Protein AF-A0A4Q2J7Y6-F1 (afdb_monomer)

InterPro domains:
  IPR002293 Amino acid/polyamine transporter I [PF13520] (1-111)
  IPR050367 Amino acid-polyamine-organocation superfamily [PTHR42770] (1-127)

Radius of gyration: 18.28 Å; Cα contacts (8 Å, |Δi|>4): 99; chains: 1; bounding box: 54×37×47 Å

Organism: NCBI:txid1817495

pLDDT: mean 82.07, std 10.38, range [43.28, 96.0]

Sequence (143 aa):
LGSLLALVAGVGRTSLAMARDGELPRPLAAVHPRFGVPHVAEAATGAAVIVLLLVADLRGAIGFSSFGVLLYYLVANASAITQPAAERLVPRWLSWFGAIGCVVLVVTLPITSIAAGVAVFAVGAAVRGIRLVLGRRSGAPED

Solvent-accessible surface area (backbone atoms only — not comparable to full-atom values): 7853 Å² total; per-residue (Å²): 109,70,67,59,54,51,50,51,56,48,54,20,52,52,46,28,50,36,12,69,74,62,79,37,64,62,70,33,44,40,55,38,91,91,75,73,40,32,53,50,37,46,53,52,51,52,50,54,52,53,54,47,58,76,78,30,57,72,69,48,48,51,39,29,50,49,44,51,53,35,50,52,48,29,53,53,21,54,51,58,58,72,49,57,80,92,79,53,89,67,63,58,68,58,28,50,51,51,28,51,49,30,54,58,53,55,71,72,48,57,65,69,21,51,51,52,40,51,50,53,50,50,52,52,51,49,54,51,51,51,49,55,55,52,56,57,63,72,65,64,78,86,129

Structure (mmCIF, N/CA/C/O backbone):
data_AF-A0A4Q2J7Y6-F1
#
_entry.id   AF-A0A4Q2J7Y6-F1
#
loop_
_atom_site.group_PDB
_atom_site.id
_atom_site.type_symbol
_atom_site.label_atom_id
_atom_site.label_alt_id
_atom_site.label_comp_id
_atom_site.label_asym_id
_atom_site.label_entity_id
_atom_site.label_seq_id
_atom_site.pdbx_PDB_ins_code
_atom_site.Cartn_x
_atom_site.Cartn_y
_atom_site.Cartn_z
_atom_site.occupancy
_atom_site.B_iso_or_equiv
_atom_site.auth_seq_id
_atom_site.auth_comp_id
_atom_site.auth_asym_id
_atom_site.auth_atom_id
_atom_site.pdbx_PDB_model_num
ATOM 1 N N . LEU A 1 1 ? 3.773 22.424 8.135 1.00 57.34 1 LEU A N 1
ATOM 2 C CA . LEU A 1 1 ? 2.308 22.257 8.309 1.00 57.34 1 LEU A CA 1
ATOM 3 C C . LEU A 1 1 ? 1.564 22.106 6.979 1.00 57.34 1 LEU A C 1
ATOM 5 O O . LEU A 1 1 ? 0.769 21.184 6.876 1.00 57.34 1 LEU A O 1
ATOM 9 N N . GLY A 1 2 ? 1.849 22.917 5.949 1.00 74.12 2 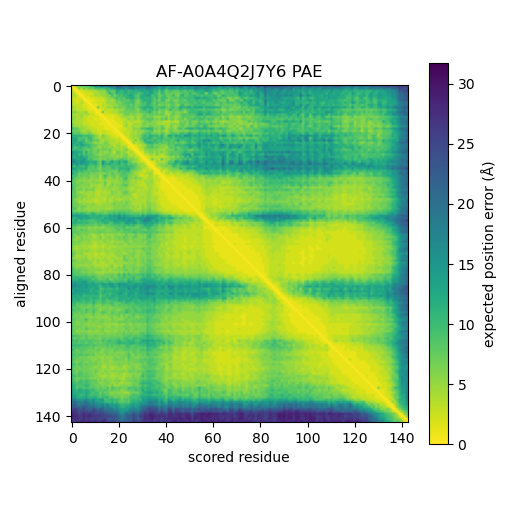GLY A N 1
ATOM 10 C CA . GLY A 1 2 ? 1.171 22.806 4.642 1.00 74.12 2 GLY A CA 1
ATOM 11 C C . GLY A 1 2 ? 1.268 21.432 3.957 1.00 74.12 2 GLY A C 1
ATOM 12 O O . GLY A 1 2 ? 0.280 20.966 3.401 1.00 74.12 2 GLY A O 1
ATOM 13 N N . SER A 1 3 ? 2.408 20.737 4.061 1.00 73.56 3 SER A N 1
ATOM 14 C CA . SER A 1 3 ? 2.591 19.387 3.499 1.00 73.56 3 SER A CA 1
ATOM 15 C C . SER A 1 3 ? 1.692 18.329 4.149 1.00 73.56 3 SER A C 1
ATOM 17 O O . SER A 1 3 ? 1.072 17.539 3.445 1.00 73.56 3 SER A O 1
ATOM 19 N N . LEU A 1 4 ? 1.575 18.336 5.481 1.00 72.06 4 LEU A N 1
ATOM 20 C CA . LEU A 1 4 ? 0.698 17.417 6.215 1.00 72.06 4 LEU A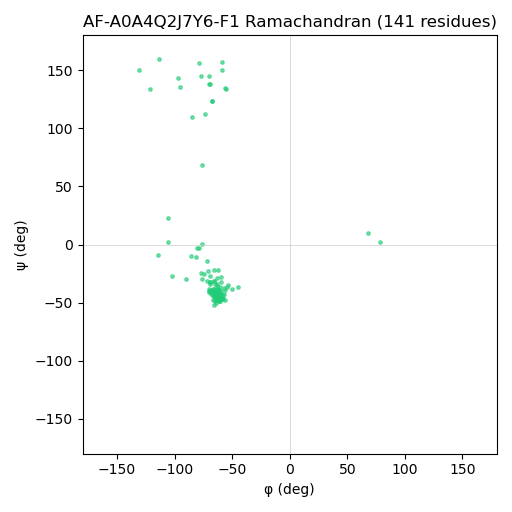 CA 1
ATOM 21 C C . LEU A 1 4 ? -0.774 17.660 5.872 1.00 72.06 4 LEU A C 1
ATOM 23 O O . LEU A 1 4 ? -1.498 16.710 5.602 1.00 72.06 4 LEU A O 1
ATOM 27 N N . LEU A 1 5 ? -1.197 18.926 5.818 1.00 72.81 5 LEU A N 1
ATOM 28 C CA . LEU A 1 5 ? -2.567 19.289 5.443 1.00 72.81 5 LEU A CA 1
ATOM 29 C C . LEU A 1 5 ? -2.892 18.862 4.006 1.00 72.81 5 LEU A C 1
ATOM 31 O O . LEU A 1 5 ? -3.963 18.314 3.760 1.00 72.81 5 LEU A O 1
ATOM 35 N N . ALA A 1 6 ? -1.957 19.047 3.069 1.00 74.62 6 ALA A N 1
ATOM 36 C CA . ALA A 1 6 ? -2.125 18.604 1.688 1.00 74.62 6 ALA A CA 1
ATOM 37 C C . ALA A 1 6 ? -2.232 17.073 1.574 1.00 74.62 6 ALA A C 1
ATOM 39 O O . ALA A 1 6 ? -3.075 16.576 0.826 1.00 74.62 6 ALA A O 1
ATOM 40 N N . LEU A 1 7 ? -1.421 16.327 2.336 1.00 75.00 7 LEU A N 1
ATOM 41 C CA . LEU A 1 7 ? -1.468 14.863 2.368 1.00 75.00 7 LEU A CA 1
ATOM 42 C C . LEU A 1 7 ? -2.777 14.349 2.971 1.00 75.00 7 LEU A C 1
ATOM 44 O O . LEU A 1 7 ? -3.428 13.507 2.361 1.00 75.00 7 LEU A O 1
ATOM 48 N N . VAL A 1 8 ? -3.201 14.887 4.118 1.00 75.12 8 VAL A N 1
ATOM 49 C CA . VAL A 1 8 ? -4.460 14.494 4.773 1.00 75.12 8 VAL A CA 1
ATOM 50 C C . VAL A 1 8 ? -5.658 14.811 3.877 1.00 75.12 8 VAL A C 1
ATOM 52 O O . VAL A 1 8 ? -6.503 13.945 3.659 1.00 75.12 8 VAL A O 1
ATOM 55 N N . ALA A 1 9 ? -5.688 15.992 3.254 1.00 75.81 9 ALA A N 1
ATOM 56 C CA . ALA A 1 9 ? -6.739 16.356 2.305 1.00 75.81 9 ALA A CA 1
ATOM 57 C C . ALA A 1 9 ? -6.731 15.479 1.038 1.00 75.81 9 ALA A C 1
ATOM 59 O O . ALA A 1 9 ? -7.785 15.210 0.456 1.00 75.81 9 ALA A O 1
ATOM 60 N N . GLY A 1 10 ? -5.550 15.045 0.585 1.00 77.56 10 GLY A N 1
ATOM 61 C CA . GLY A 1 10 ? -5.396 14.103 -0.524 1.00 77.56 10 GLY A CA 1
ATOM 62 C C . GLY A 1 10 ? -5.964 12.723 -0.190 1.00 77.56 10 GLY A C 1
ATOM 63 O O . GLY A 1 10 ? -6.820 12.226 -0.920 1.00 77.56 10 GLY A O 1
ATOM 64 N N . VAL A 1 11 ? -5.547 12.150 0.944 1.00 77.69 11 VAL A N 1
ATOM 65 C CA . VAL A 1 11 ? -6.011 10.842 1.445 1.00 77.69 11 VAL A CA 1
ATOM 66 C C . VAL A 1 11 ? -7.511 10.854 1.742 1.00 77.69 11 VAL A C 1
ATOM 68 O O . VAL A 1 11 ? -8.216 9.891 1.442 1.00 77.69 11 VAL A O 1
ATOM 71 N N . GLY A 1 12 ? -8.029 11.959 2.281 1.00 76.94 12 GLY A N 1
ATOM 72 C CA . GLY A 1 12 ? -9.456 12.136 2.522 1.00 76.94 12 GLY A CA 1
ATOM 73 C C . GLY A 1 12 ? -10.275 12.078 1.231 1.00 76.94 12 GLY A C 1
ATOM 74 O O . GLY A 1 12 ? -11.277 11.368 1.171 1.00 76.94 12 GLY A O 1
ATOM 75 N N . ARG A 1 13 ? -9.844 12.776 0.170 1.00 79.56 13 ARG A N 1
ATOM 76 C CA . ARG A 1 13 ? -10.557 12.791 -1.122 1.00 79.56 13 ARG A CA 1
ATOM 77 C C . ARG A 1 13 ? -10.537 11.440 -1.832 1.00 79.56 13 ARG A C 1
ATOM 79 O O . ARG A 1 13 ? -11.565 11.048 -2.380 1.00 79.56 13 ARG A O 1
ATOM 86 N N . THR A 1 14 ? -9.414 10.721 -1.810 1.00 81.06 14 THR A N 1
ATOM 87 C CA . THR A 1 14 ? -9.344 9.370 -2.392 1.00 81.06 14 THR A CA 1
ATOM 88 C C . THR A 1 14 ? -10.205 8.385 -1.607 1.00 81.06 14 THR A C 1
ATOM 90 O O . THR A 1 14 ? -10.988 7.658 -2.210 1.00 81.06 14 THR A O 1
ATOM 93 N N . SER A 1 15 ? -10.151 8.424 -0.272 1.00 74.56 15 SER A N 1
ATOM 94 C CA . SER A 1 15 ? -10.989 7.580 0.593 1.00 74.56 15 SER A CA 1
ATOM 95 C C . SER A 1 15 ? -12.480 7.858 0.394 1.00 74.56 15 SER A C 1
ATOM 97 O O . SER A 1 15 ? -13.282 6.929 0.354 1.00 74.56 15 SER A O 1
ATOM 99 N N . LEU A 1 16 ? -12.853 9.129 0.214 1.00 74.62 16 LEU A N 1
ATOM 100 C CA . LEU A 1 16 ? -14.223 9.536 -0.087 1.00 74.62 16 LEU A CA 1
ATOM 101 C C . LEU A 1 16 ? -14.700 8.971 -1.431 1.00 74.62 16 LEU A C 1
ATOM 103 O O . LEU A 1 16 ? -15.802 8.430 -1.504 1.00 74.62 16 LEU A O 1
ATOM 107 N N . ALA A 1 17 ? -13.882 9.090 -2.482 1.00 78.75 17 ALA A N 1
ATOM 108 C CA . ALA A 1 17 ? -14.196 8.542 -3.800 1.00 78.75 17 ALA A CA 1
ATOM 109 C C . ALA A 1 17 ? -14.351 7.013 -3.739 1.00 78.75 17 ALA A C 1
ATOM 111 O O . ALA A 1 17 ? -15.388 6.486 -4.127 1.00 78.75 17 ALA A O 1
ATOM 112 N N . MET A 1 18 ? -13.400 6.314 -3.112 1.00 79.38 18 MET A N 1
ATOM 113 C CA . MET A 1 18 ? -13.466 4.861 -2.916 1.00 79.38 18 MET A CA 1
ATOM 114 C C . MET A 1 18 ? -14.686 4.425 -2.086 1.00 79.38 18 MET A C 1
ATOM 116 O O . MET A 1 18 ? -15.272 3.378 -2.346 1.00 79.38 18 MET A O 1
ATOM 120 N N . ALA A 1 19 ? -15.097 5.204 -1.082 1.00 74.94 19 ALA A N 1
ATOM 121 C CA . ALA A 1 19 ? -16.292 4.904 -0.292 1.00 74.94 19 ALA A CA 1
ATOM 122 C C . ALA A 1 19 ? -17.594 5.132 -1.079 1.00 74.94 19 ALA A C 1
ATOM 124 O O . ALA A 1 19 ? -18.571 4.417 -0.854 1.00 74.94 19 ALA A O 1
ATOM 125 N N . ARG A 1 20 ? -17.611 6.091 -2.017 1.00 77.00 20 ARG A N 1
ATOM 126 C CA . ARG A 1 20 ? -18.731 6.300 -2.950 1.00 77.00 20 ARG A CA 1
ATOM 127 C C . ARG A 1 20 ? -18.844 5.174 -3.973 1.00 77.00 20 ARG A C 1
ATOM 129 O O . ARG A 1 20 ? -19.955 4.720 -4.223 1.00 77.00 20 ARG A O 1
ATOM 136 N N . ASP A 1 21 ? -17.712 4.673 -4.457 1.00 77.19 21 ASP A N 1
ATOM 137 C CA . ASP A 1 21 ? -17.644 3.544 -5.394 1.00 77.19 21 ASP A CA 1
ATOM 138 C C . ASP A 1 21 ? -17.878 2.178 -4.710 1.00 77.19 21 ASP A C 1
ATOM 140 O O . ASP A 1 21 ? -17.848 1.134 -5.355 1.00 77.19 21 ASP A O 1
ATOM 144 N N . GLY A 1 22 ? -18.120 2.158 -3.391 1.00 72.81 22 GLY A N 1
ATOM 145 C CA . GLY A 1 22 ? -18.392 0.941 -2.616 1.00 72.81 22 GLY A CA 1
ATOM 146 C C . GLY A 1 22 ? -17.154 0.107 -2.255 1.00 72.81 22 GLY A C 1
ATOM 147 O O . GLY A 1 22 ? -17.276 -0.921 -1.587 1.00 72.81 22 GLY A O 1
ATOM 148 N N . GLU A 1 23 ? -15.956 0.559 -2.630 1.00 71.06 23 GLU A N 1
ATOM 149 C CA . GLU A 1 23 ? -14.678 -0.086 -2.303 1.00 71.06 23 GLU A CA 1
ATOM 150 C C . GLU A 1 23 ? -14.356 0.024 -0.796 1.00 71.06 23 GLU A C 1
ATOM 152 O O . GLU A 1 23 ? -13.803 -0.902 -0.197 1.00 71.06 23 GLU A O 1
ATOM 157 N N . LEU A 1 24 ? -14.782 1.110 -0.138 1.00 71.50 24 LEU A N 1
ATOM 158 C CA . LEU A 1 24 ? -14.646 1.334 1.310 1.00 71.50 24 LEU A CA 1
ATOM 159 C C . LEU A 1 24 ? -16.010 1.357 2.033 1.00 71.50 24 LEU A C 1
ATOM 161 O O . LEU A 1 24 ? -17.047 1.527 1.395 1.00 71.50 24 LEU A O 1
ATOM 165 N N . PRO A 1 25 ? -16.063 1.130 3.367 1.00 73.44 25 PRO A N 1
ATOM 166 C CA . PRO A 1 25 ? -17.318 1.201 4.117 1.00 73.44 25 PRO A CA 1
ATOM 167 C C . PRO A 1 25 ? -18.011 2.561 3.931 1.00 73.44 25 PRO A C 1
ATOM 169 O O . PRO A 1 25 ? -17.380 3.601 4.105 1.00 73.44 25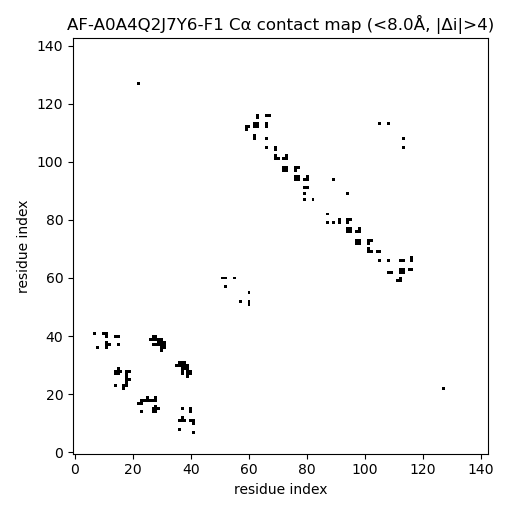 PRO A O 1
ATOM 172 N N . ARG A 1 26 ? -19.328 2.551 3.678 1.00 72.50 26 ARG A N 1
ATOM 173 C CA . ARG A 1 26 ? -20.169 3.754 3.513 1.00 72.50 26 ARG A CA 1
ATOM 174 C C . ARG A 1 26 ? -19.963 4.876 4.548 1.00 72.50 26 ARG A C 1
ATOM 176 O O . ARG A 1 26 ? -20.007 6.028 4.127 1.00 72.50 26 ARG A O 1
ATOM 183 N N . PRO A 1 27 ? -19.700 4.634 5.851 1.00 72.38 27 PRO A N 1
ATOM 184 C CA . PRO A 1 27 ? -19.430 5.732 6.786 1.00 72.38 27 PRO A CA 1
ATOM 185 C C . PRO A 1 27 ? -18.182 6.568 6.446 1.00 72.38 27 PRO A C 1
ATOM 187 O O . PRO A 1 27 ? -18.129 7.732 6.827 1.00 72.38 27 PRO A O 1
ATOM 190 N N . LEU A 1 28 ? -17.214 6.046 5.679 1.00 68.25 28 LEU A N 1
ATOM 191 C CA . LEU A 1 28 ? -16.073 6.840 5.194 1.00 68.25 28 LEU A CA 1
ATOM 192 C C . LEU A 1 28 ? -16.476 7.841 4.096 1.00 68.25 28 LEU A C 1
ATOM 194 O O . LEU A 1 28 ? -15.723 8.771 3.816 1.00 68.25 28 LEU A O 1
ATOM 198 N N . ALA A 1 29 ? -17.670 7.695 3.508 1.00 74.00 29 ALA A N 1
ATOM 199 C CA . ALA A 1 29 ? -18.229 8.657 2.562 1.00 74.00 29 ALA A CA 1
ATOM 200 C C . ALA A 1 29 ? -18.832 9.903 3.253 1.00 74.00 29 ALA A C 1
ATOM 202 O O . ALA A 1 29 ? -19.325 10.805 2.571 1.00 74.00 29 ALA A O 1
ATOM 203 N N . ALA A 1 30 ? -18.837 9.958 4.593 1.00 74.19 30 ALA A N 1
ATOM 204 C CA . ALA A 1 30 ? -19.457 11.038 5.350 1.00 74.19 30 ALA A CA 1
ATOM 205 C C . ALA A 1 30 ? -18.634 12.335 5.270 1.00 74.19 30 ALA A C 1
ATOM 207 O O . ALA A 1 30 ? -17.540 12.455 5.829 1.00 74.19 30 ALA A O 1
ATOM 208 N N . VAL A 1 31 ? -19.197 13.338 4.600 1.00 76.38 31 VAL A N 1
ATOM 209 C CA . VAL A 1 31 ? -18.623 14.684 4.490 1.00 76.38 31 VAL A CA 1
ATOM 210 C C . VAL A 1 31 ? -19.237 15.587 5.554 1.00 76.38 31 VAL A C 1
ATOM 212 O O . VAL A 1 31 ? -20.448 15.572 5.763 1.00 76.38 31 VAL A O 1
ATOM 215 N N . HIS A 1 32 ? -18.412 16.387 6.229 1.00 73.25 32 HIS A N 1
ATOM 216 C CA . HIS A 1 32 ? -18.893 17.337 7.222 1.00 73.25 32 HIS A CA 1
ATOM 217 C C . HIS A 1 32 ? -19.704 18.456 6.536 1.00 73.25 32 HIS A C 1
ATOM 219 O O . HIS A 1 32 ? -19.143 19.168 5.698 1.00 73.25 32 HIS A O 1
ATOM 225 N N . PRO A 1 33 ? -20.974 18.695 6.915 1.00 68.00 33 PRO A N 1
ATOM 226 C CA . PRO A 1 33 ? -21.881 19.589 6.183 1.00 68.00 33 PRO A CA 1
ATOM 227 C C . PRO A 1 33 ? -21.416 21.052 6.145 1.00 68.00 33 PRO A C 1
ATOM 229 O O . PRO A 1 33 ? -21.691 21.762 5.187 1.00 68.00 33 PRO A O 1
ATOM 232 N N . ARG A 1 34 ? -20.676 21.503 7.167 1.00 70.69 34 ARG A N 1
ATOM 233 C CA . ARG A 1 34 ? -20.175 22.888 7.271 1.00 70.69 34 ARG A CA 1
ATOM 234 C C . ARG A 1 34 ? -18.796 23.130 6.645 1.00 70.69 34 ARG A C 1
ATOM 236 O O . ARG A 1 34 ? -18.515 24.246 6.232 1.00 70.69 34 ARG A O 1
ATOM 243 N N . PHE A 1 35 ? -17.929 22.117 6.629 1.00 70.44 35 PHE A N 1
ATOM 244 C CA . PHE A 1 35 ? -16.508 22.277 6.279 1.00 70.44 35 PHE A CA 1
ATOM 245 C C . PHE A 1 35 ? -16.128 21.541 4.991 1.00 70.44 35 PHE A C 1
ATOM 247 O O . PHE A 1 35 ? -15.021 21.720 4.498 1.00 70.44 35 PHE A O 1
ATOM 254 N N . GLY A 1 36 ? -17.018 20.706 4.442 1.00 70.19 36 GLY A N 1
ATOM 255 C CA . GLY A 1 36 ? -16.773 19.986 3.191 1.00 70.19 36 GLY A CA 1
ATOM 256 C C . GLY A 1 36 ? -15.683 18.911 3.276 1.00 70.19 36 GLY A C 1
ATOM 257 O O . GLY A 1 36 ? -15.289 18.370 2.247 1.00 70.19 36 GLY A O 1
ATOM 258 N N . VAL A 1 37 ? -15.200 18.585 4.480 1.00 70.75 37 VAL A N 1
ATOM 259 C CA . VAL A 1 37 ? -14.114 17.618 4.696 1.00 70.75 37 VAL A CA 1
ATOM 260 C C . VAL A 1 37 ? -14.643 16.224 5.050 1.00 70.75 37 VAL A C 1
ATOM 262 O O . VAL A 1 37 ? -15.643 16.107 5.771 1.00 70.75 37 VAL A O 1
ATOM 265 N N . PRO A 1 38 ? -13.991 15.145 4.584 1.00 77.50 38 PRO A N 1
ATOM 266 C CA . PRO A 1 38 ? -14.330 13.771 4.940 1.00 77.50 38 PRO A CA 1
ATOM 267 C C . PRO A 1 38 ? -13.820 13.438 6.354 1.00 77.50 38 PRO A C 1
ATOM 269 O O . PRO A 1 38 ? -12.902 12.643 6.540 1.00 77.50 38 PRO A O 1
ATOM 2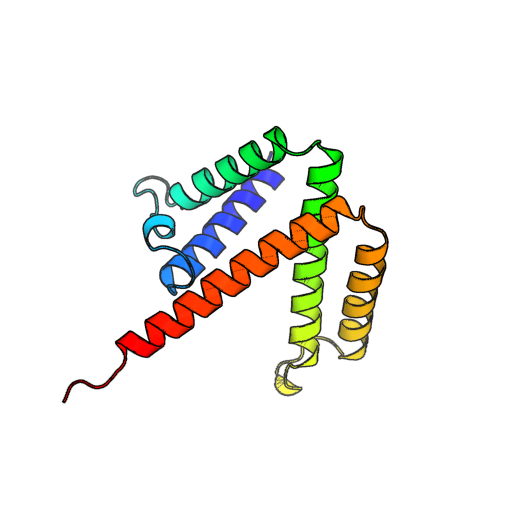72 N N . HIS A 1 39 ? -14.427 14.064 7.364 1.00 77.31 39 HIS A N 1
ATOM 273 C CA . HIS A 1 39 ? -14.001 14.012 8.767 1.00 77.31 39 HIS A CA 1
ATOM 274 C C . HIS A 1 39 ? -13.831 12.589 9.328 1.00 77.31 39 HIS A C 1
ATOM 276 O O . HIS A 1 39 ? -12.910 12.347 10.102 1.00 77.31 39 HIS A O 1
ATOM 282 N N . VAL A 1 40 ? -14.665 11.625 8.913 1.00 79.19 40 VAL A N 1
ATOM 283 C CA . VAL A 1 40 ? -14.529 10.217 9.332 1.00 79.19 40 VAL A CA 1
ATOM 284 C C . VAL A 1 40 ? -13.266 9.580 8.747 1.00 79.19 40 VAL A C 1
ATOM 286 O O . VAL A 1 40 ? -12.561 8.864 9.455 1.00 79.19 40 VAL A O 1
ATOM 289 N N . ALA A 1 41 ? -12.947 9.854 7.479 1.00 76.62 41 ALA A N 1
ATOM 290 C CA . ALA A 1 41 ? -11.740 9.333 6.838 1.00 76.62 41 ALA A CA 1
ATOM 291 C C . ALA A 1 41 ? -10.472 9.954 7.444 1.00 76.62 41 ALA A C 1
ATOM 293 O O . ALA A 1 41 ? -9.485 9.254 7.675 1.00 76.62 41 ALA A O 1
ATOM 294 N N . GLU A 1 42 ? -10.510 11.250 7.758 1.00 80.75 42 GLU A N 1
ATOM 295 C CA . GLU A 1 42 ? -9.411 11.942 8.436 1.00 80.75 42 GLU A CA 1
ATOM 296 C C . GLU A 1 42 ? -9.191 11.395 9.852 1.00 80.75 42 GLU A C 1
ATOM 298 O O . GLU A 1 42 ? -8.065 11.033 10.198 1.00 80.75 42 GLU A O 1
ATOM 303 N N . ALA A 1 43 ? -10.260 11.253 10.643 1.00 83.38 43 ALA A N 1
ATOM 304 C CA . ALA A 1 43 ? -10.189 10.698 11.993 1.00 83.38 43 ALA A CA 1
ATOM 305 C C . ALA A 1 43 ? -9.685 9.248 11.993 1.00 83.38 43 ALA A C 1
ATOM 307 O O . ALA A 1 43 ? -8.819 8.900 12.793 1.00 83.38 43 ALA A O 1
ATOM 308 N N . ALA A 1 44 ? -10.168 8.416 11.066 1.00 82.75 44 ALA A N 1
ATOM 309 C CA . ALA A 1 44 ? -9.710 7.037 10.919 1.00 82.75 44 ALA A CA 1
ATOM 310 C C . ALA A 1 44 ? -8.222 6.962 10.544 1.00 82.75 44 ALA A C 1
ATOM 312 O O . ALA A 1 44 ? -7.478 6.172 11.124 1.00 82.75 44 ALA A O 1
ATOM 313 N N . THR A 1 45 ? -7.770 7.815 9.620 1.00 83.25 45 THR A N 1
ATOM 314 C CA . THR A 1 45 ? -6.355 7.889 9.222 1.00 83.25 45 THR A CA 1
ATOM 315 C C . THR A 1 45 ? -5.484 8.334 10.396 1.00 83.25 45 THR A C 1
ATOM 317 O O . THR A 1 45 ? -4.465 7.707 10.678 1.00 83.25 45 THR A O 1
ATOM 320 N N . GLY A 1 46 ? -5.900 9.374 11.125 1.00 85.25 46 GLY A N 1
ATOM 321 C CA . GLY A 1 46 ? -5.197 9.848 12.318 1.00 85.25 46 GLY A CA 1
ATOM 322 C C . GLY A 1 46 ? -5.107 8.777 13.404 1.00 85.25 46 GLY A C 1
ATOM 323 O O . GLY A 1 46 ? -4.026 8.529 13.932 1.00 85.25 46 GLY A O 1
ATOM 324 N N . ALA A 1 47 ? -6.212 8.083 13.682 1.00 88.25 47 ALA A N 1
ATOM 325 C CA . ALA A 1 47 ? -6.242 6.978 14.635 1.00 88.25 47 ALA A CA 1
ATOM 326 C C . ALA A 1 47 ? -5.298 5.837 14.223 1.00 88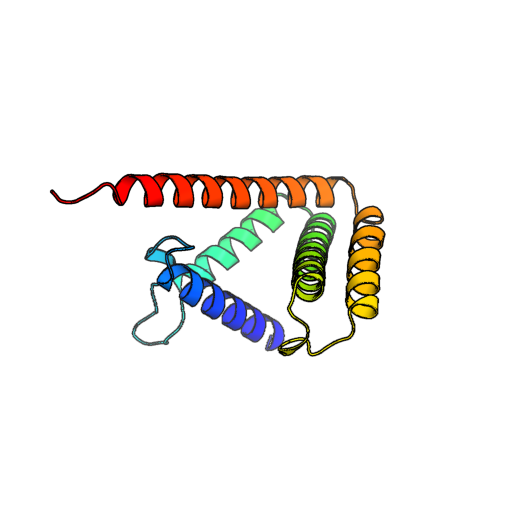.25 47 ALA A C 1
ATOM 328 O O . ALA A 1 47 ? -4.541 5.345 15.056 1.00 88.25 47 ALA A O 1
ATOM 329 N N . ALA A 1 48 ? -5.279 5.457 12.941 1.00 85.75 48 ALA A N 1
ATOM 330 C CA . ALA A 1 48 ? -4.369 4.434 12.431 1.00 85.75 48 ALA A CA 1
ATOM 331 C C . ALA A 1 48 ? -2.893 4.830 12.605 1.00 85.75 48 ALA A C 1
ATOM 333 O O . ALA A 1 48 ? -2.084 4.008 13.031 1.00 85.75 48 ALA A O 1
ATOM 334 N N . VAL A 1 49 ? -2.547 6.095 12.336 1.00 86.56 49 VAL A N 1
ATOM 335 C CA . VAL A 1 49 ? -1.189 6.621 12.557 1.00 86.56 49 VAL A CA 1
ATOM 336 C C . VAL A 1 49 ? -0.822 6.600 14.043 1.00 86.56 49 VAL A C 1
ATOM 338 O O . VAL A 1 49 ? 0.282 6.184 14.383 1.00 86.56 49 VAL A O 1
ATOM 341 N N . ILE A 1 50 ? -1.736 6.996 14.935 1.00 89.06 50 ILE A N 1
ATOM 342 C CA . ILE A 1 50 ? -1.507 6.962 16.389 1.00 89.06 50 ILE A CA 1
ATOM 343 C C . ILE A 1 50 ? -1.257 5.528 16.863 1.00 89.06 50 ILE A C 1
ATOM 345 O O . ILE A 1 50 ? -0.275 5.280 17.556 1.00 89.06 50 ILE A O 1
ATOM 349 N N . VAL A 1 51 ? -2.103 4.575 16.460 1.00 88.00 51 VAL A N 1
ATOM 350 C CA . VAL A 1 51 ? -1.935 3.154 16.807 1.00 88.00 51 VAL A CA 1
ATOM 351 C C . VAL A 1 51 ? -0.601 2.621 16.287 1.00 88.00 51 VAL A C 1
ATOM 353 O O . VAL A 1 51 ? 0.107 1.938 17.022 1.00 88.00 51 VAL A O 1
ATOM 356 N N . LEU A 1 52 ? -0.219 2.970 15.055 1.00 84.31 52 LEU A N 1
ATOM 357 C CA . LEU A 1 52 ? 1.067 2.570 14.492 1.00 84.31 52 LEU A CA 1
ATOM 358 C C . LEU A 1 52 ? 2.238 3.085 15.340 1.00 84.31 52 LEU A C 1
ATOM 360 O O . LEU A 1 52 ? 3.141 2.313 15.633 1.00 84.31 52 LEU A O 1
ATOM 364 N N . LEU A 1 53 ? 2.211 4.350 15.765 1.00 86.88 53 LEU A N 1
ATOM 365 C CA . LEU A 1 53 ? 3.269 4.944 16.592 1.00 86.88 53 LEU A CA 1
ATOM 366 C C . LEU A 1 53 ? 3.295 4.417 18.035 1.00 86.88 53 LEU A C 1
ATOM 368 O O . LEU A 1 53 ? 4.332 4.490 18.684 1.00 86.88 53 LEU A O 1
ATOM 372 N N . LEU A 1 54 ? 2.175 3.895 18.545 1.00 86.56 54 LEU A N 1
ATOM 373 C CA . LEU A 1 54 ? 2.116 3.257 19.865 1.00 86.56 54 LEU A CA 1
ATOM 374 C C . LEU A 1 54 ? 2.725 1.849 19.868 1.00 86.56 54 LEU A C 1
ATOM 376 O O . LEU A 1 54 ? 3.218 1.404 20.899 1.00 86.56 54 LEU A O 1
ATOM 380 N N . VAL A 1 55 ? 2.661 1.142 18.736 1.00 82.38 55 VAL A N 1
ATOM 381 C CA . VAL A 1 55 ? 3.117 -0.255 18.619 1.00 82.38 55 VAL A CA 1
ATOM 382 C C . VAL A 1 55 ? 4.487 -0.360 17.940 1.00 82.38 55 VAL A C 1
ATOM 384 O O . VAL A 1 55 ? 5.225 -1.309 18.197 1.00 82.38 55 VAL A O 1
ATOM 387 N N . ALA A 1 56 ? 4.848 0.598 17.083 1.00 78.44 56 ALA A N 1
ATOM 388 C CA . AL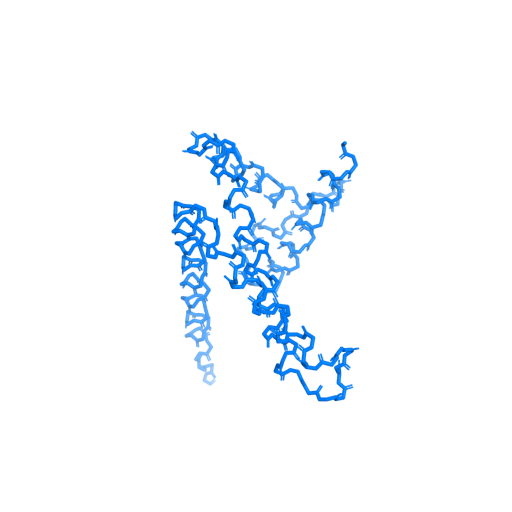A A 1 56 ? 6.103 0.614 16.342 1.00 78.44 56 ALA A CA 1
ATOM 389 C C . ALA A 1 56 ? 6.924 1.876 16.637 1.00 78.44 56 ALA A C 1
ATOM 391 O O . ALA A 1 56 ? 6.425 2.997 16.550 1.00 78.44 56 ALA A O 1
ATOM 392 N N . ASP A 1 57 ? 8.224 1.691 16.879 1.00 82.56 57 ASP A N 1
ATOM 393 C CA . ASP A 1 57 ? 9.181 2.797 16.941 1.00 82.56 57 ASP A CA 1
ATOM 394 C C . ASP A 1 57 ? 9.208 3.595 15.630 1.00 82.56 57 ASP A C 1
ATOM 396 O O . ASP A 1 57 ? 8.949 3.068 14.543 1.00 82.56 57 ASP A O 1
ATOM 400 N N . LEU A 1 58 ? 9.648 4.856 15.708 1.00 81.56 58 LEU A N 1
ATOM 401 C CA . LEU A 1 58 ? 9.736 5.768 14.561 1.00 81.56 58 LEU A CA 1
ATOM 402 C C . LEU A 1 58 ? 10.472 5.149 13.358 1.00 81.56 58 LEU A C 1
ATOM 404 O O . LEU A 1 58 ? 10.063 5.324 12.213 1.00 81.56 58 LEU A O 1
ATOM 408 N N . ARG A 1 59 ? 11.537 4.375 13.610 1.00 83.69 59 ARG A N 1
ATOM 409 C CA . ARG A 1 59 ? 12.294 3.668 12.562 1.00 83.69 59 ARG A CA 1
ATOM 410 C C . ARG A 1 59 ? 11.454 2.595 11.865 1.00 83.69 59 ARG A C 1
ATOM 412 O O . ARG A 1 59 ? 11.501 2.493 10.641 1.00 83.69 59 ARG A O 1
ATOM 419 N N . GLY A 1 60 ? 10.677 1.826 12.627 1.00 83.38 60 GLY A N 1
ATOM 420 C CA . GLY A 1 60 ? 9.763 0.818 12.091 1.00 83.38 60 GLY A CA 1
ATOM 421 C C . GLY A 1 60 ? 8.620 1.451 11.299 1.00 83.38 60 GLY A C 1
ATOM 422 O O . GLY A 1 60 ? 8.304 0.987 10.208 1.00 83.38 60 GLY A O 1
ATOM 423 N N . ALA A 1 61 ? 8.072 2.567 11.787 1.00 85.50 61 ALA A N 1
ATOM 424 C CA . ALA A 1 61 ? 7.044 3.329 11.081 1.00 85.50 61 ALA A CA 1
ATOM 425 C C . ALA A 1 61 ? 7.554 3.901 9.743 1.00 85.50 61 ALA A C 1
ATOM 427 O O . ALA A 1 61 ? 6.855 3.820 8.730 1.00 85.50 61 ALA A O 1
ATOM 428 N N . ILE A 1 62 ? 8.788 4.421 9.703 1.00 89.44 62 ILE A N 1
ATOM 429 C CA . ILE A 1 62 ? 9.426 4.896 8.462 1.00 89.44 62 ILE A CA 1
ATOM 430 C C . ILE A 1 62 ? 9.629 3.739 7.480 1.00 89.44 62 ILE A C 1
ATOM 432 O O . ILE A 1 62 ? 9.320 3.885 6.296 1.00 89.44 62 ILE A O 1
ATOM 436 N N . GLY A 1 63 ? 10.118 2.588 7.951 1.00 88.38 63 GLY A N 1
ATOM 437 C CA . GLY A 1 63 ? 10.302 1.403 7.112 1.00 88.38 63 GLY A CA 1
ATOM 438 C C . GLY A 1 63 ? 8.980 0.881 6.543 1.00 88.38 63 GLY A C 1
ATOM 439 O O . GLY A 1 63 ? 8.878 0.643 5.341 1.00 88.38 63 GLY A O 1
ATOM 440 N N . PHE A 1 64 ? 7.941 0.784 7.375 1.00 87.75 64 PHE A N 1
ATOM 441 C CA . PHE A 1 64 ? 6.589 0.397 6.961 1.00 87.75 64 PHE A CA 1
ATOM 442 C C . PHE A 1 64 ? 6.007 1.358 5.914 1.00 87.75 64 PHE A C 1
ATOM 444 O O . PHE A 1 64 ? 5.503 0.924 4.878 1.00 87.75 64 PHE A O 1
ATOM 451 N N . SER A 1 65 ? 6.132 2.668 6.142 1.00 89.81 65 SER A N 1
ATOM 452 C CA . SER A 1 65 ? 5.687 3.688 5.187 1.00 89.81 65 SER A CA 1
ATOM 453 C C . SER A 1 65 ? 6.443 3.582 3.858 1.00 89.81 65 SER A C 1
ATOM 455 O O . SER A 1 65 ? 5.834 3.579 2.787 1.00 89.81 65 SER A O 1
ATOM 457 N N . SER A 1 66 ? 7.765 3.397 3.920 1.00 93.31 66 SER A N 1
ATOM 458 C CA . SER A 1 66 ? 8.620 3.232 2.739 1.00 93.31 66 SER A CA 1
ATOM 459 C C . SER A 1 66 ? 8.225 1.999 1.927 1.00 93.31 66 SER A C 1
ATOM 461 O O . SER A 1 66 ? 8.105 2.088 0.707 1.00 93.31 66 SER A O 1
ATOM 463 N N . PHE A 1 67 ? 7.944 0.873 2.590 1.00 93.94 67 PHE A N 1
ATOM 464 C CA . PHE A 1 67 ? 7.411 -0.319 1.933 1.00 93.94 67 PHE A CA 1
ATOM 465 C C . PHE A 1 67 ? 6.091 -0.017 1.213 1.00 93.94 67 PHE A C 1
ATOM 467 O O . PHE A 1 67 ? 5.939 -0.376 0.048 1.00 93.94 67 PHE A O 1
ATOM 474 N N . GLY A 1 68 ? 5.156 0.680 1.868 1.00 91.88 68 GLY A N 1
ATOM 475 C CA . GLY A 1 68 ? 3.874 1.054 1.266 1.00 91.88 68 GLY A CA 1
ATOM 476 C C . GLY A 1 68 ? 4.035 1.908 0.005 1.00 91.88 68 GLY A C 1
ATOM 477 O O . GLY A 1 68 ? 3.387 1.643 -1.007 1.00 91.88 68 GLY A O 1
ATOM 478 N N . VAL A 1 69 ? 4.942 2.887 0.032 1.00 93.88 69 VAL A N 1
ATOM 479 C CA . VAL A 1 69 ? 5.251 3.735 -1.132 1.00 93.88 69 VAL A CA 1
ATOM 480 C C . VAL A 1 69 ? 5.895 2.927 -2.262 1.00 93.88 69 VAL A C 1
ATOM 482 O O . VAL A 1 69 ? 5.498 3.071 -3.418 1.00 93.88 69 VAL A O 1
ATOM 485 N N . LEU A 1 70 ? 6.854 2.051 -1.949 1.00 94.12 70 LEU A N 1
ATOM 486 C CA . LEU A 1 70 ? 7.493 1.183 -2.942 1.00 94.12 70 LEU A CA 1
ATOM 487 C C . LEU A 1 70 ? 6.492 0.209 -3.565 1.00 94.12 70 LEU A C 1
ATOM 489 O O . LEU A 1 70 ? 6.511 0.005 -4.775 1.00 94.12 70 LEU A O 1
ATOM 493 N N . LEU A 1 71 ? 5.583 -0.348 -2.766 1.00 94.12 71 LEU A N 1
ATOM 494 C CA . LEU A 1 71 ? 4.518 -1.216 -3.252 1.00 94.12 71 LEU A CA 1
ATOM 495 C C . LEU A 1 71 ? 3.544 -0.456 -4.158 1.00 94.12 71 LEU A C 1
ATOM 497 O O . LEU A 1 71 ? 3.204 -0.946 -5.233 1.00 94.12 71 LEU A O 1
ATOM 501 N N . TYR A 1 72 ? 3.135 0.753 -3.766 1.00 92.88 72 TYR A N 1
ATOM 502 C CA . TYR A 1 72 ? 2.300 1.622 -4.595 1.00 92.88 72 TYR A CA 1
ATOM 503 C C . TYR A 1 72 ? 2.951 1.889 -5.958 1.00 92.88 72 TYR A C 1
ATOM 505 O O . TYR A 1 72 ? 2.315 1.701 -6.998 1.00 92.88 72 TYR A O 1
ATOM 513 N N . TYR A 1 73 ? 4.237 2.248 -5.974 1.00 94.44 73 TYR A N 1
ATOM 514 C CA . TYR A 1 73 ? 4.955 2.465 -7.225 1.00 94.44 73 TYR A CA 1
ATOM 515 C C . TYR A 1 73 ? 5.188 1.182 -8.017 1.00 94.44 73 TYR A C 1
ATOM 517 O O . TYR A 1 73 ? 5.125 1.221 -9.244 1.00 94.44 73 TYR A O 1
ATOM 525 N N . LEU A 1 74 ? 5.402 0.041 -7.366 1.00 94.25 74 LEU A N 1
ATOM 526 C CA . LEU A 1 74 ? 5.502 -1.244 -8.049 1.00 94.25 74 LEU A CA 1
ATOM 527 C C . LEU A 1 74 ? 4.199 -1.572 -8.787 1.00 94.25 74 LEU A C 1
ATOM 529 O O . LEU A 1 74 ? 4.240 -1.926 -9.963 1.00 94.25 74 LEU A O 1
ATOM 533 N N . VAL A 1 75 ? 3.048 -1.389 -8.134 1.00 93.00 75 VAL A N 1
ATOM 534 C CA . VAL A 1 75 ? 1.727 -1.591 -8.748 1.00 93.00 75 VAL A CA 1
ATOM 535 C C . VAL A 1 75 ? 1.497 -0.604 -9.894 1.00 93.00 75 VAL A C 1
ATOM 537 O O . VAL A 1 75 ? 1.030 -1.008 -10.960 1.00 93.00 75 VAL A O 1
ATOM 540 N N . ALA A 1 76 ? 1.866 0.668 -9.724 1.00 91.94 76 ALA A N 1
ATOM 541 C CA . ALA A 1 76 ? 1.758 1.671 -10.783 1.00 91.94 76 ALA A CA 1
ATOM 542 C C . ALA A 1 76 ? 2.607 1.307 -12.015 1.00 91.94 76 ALA A C 1
ATOM 544 O O . ALA A 1 76 ? 2.113 1.335 -13.141 1.00 91.94 76 ALA A O 1
ATOM 545 N N . ASN A 1 77 ? 3.860 0.892 -11.809 1.00 92.69 77 ASN A N 1
ATOM 546 C CA . ASN A 1 77 ? 4.739 0.446 -12.890 1.00 92.69 77 ASN A CA 1
ATOM 547 C C . ASN A 1 77 ? 4.215 -0.831 -13.562 1.00 92.69 77 ASN A C 1
ATOM 549 O O . ASN A 1 77 ? 4.209 -0.912 -14.789 1.00 92.69 77 ASN A O 1
ATOM 553 N N . ALA A 1 78 ? 3.725 -1.802 -12.786 1.00 91.75 78 ALA A N 1
ATOM 554 C CA . ALA A 1 78 ? 3.115 -3.019 -13.320 1.00 91.75 78 ALA A CA 1
ATOM 555 C C . ALA A 1 78 ? 1.888 -2.704 -14.190 1.00 91.75 78 ALA A C 1
ATOM 557 O O . ALA A 1 78 ? 1.748 -3.252 -15.282 1.00 91.75 78 ALA A O 1
ATOM 558 N N . SER A 1 79 ? 1.050 -1.764 -13.748 1.00 89.44 79 SER A N 1
ATOM 559 C CA . SER A 1 79 ? -0.139 -1.316 -14.483 1.00 89.44 79 SER A CA 1
ATOM 560 C C . SER A 1 79 ? 0.232 -0.582 -15.777 1.00 89.44 79 SER A C 1
ATOM 562 O O . SER A 1 79 ? -0.385 -0.790 -16.816 1.00 89.44 79 SER A O 1
ATOM 564 N N . ALA A 1 80 ? 1.296 0.224 -15.759 1.00 89.38 80 ALA A N 1
ATOM 565 C CA . ALA A 1 80 ? 1.814 0.876 -16.963 1.00 89.38 80 ALA A CA 1
ATOM 566 C C . ALA A 1 80 ? 2.388 -0.132 -17.981 1.00 89.38 80 ALA A C 1
ATOM 568 O O . ALA A 1 80 ? 2.303 0.081 -19.191 1.00 89.38 80 ALA A O 1
ATOM 569 N N . ILE A 1 81 ? 2.952 -1.257 -17.518 1.00 87.75 81 ILE A N 1
ATOM 570 C CA . ILE A 1 81 ? 3.460 -2.326 -18.394 1.00 87.75 81 ILE A CA 1
ATOM 571 C C . ILE A 1 81 ? 2.318 -3.056 -19.110 1.00 87.75 81 ILE A C 1
ATOM 573 O O . ILE A 1 81 ? 2.529 -3.513 -20.239 1.00 87.75 81 ILE A O 1
ATOM 577 N N . THR A 1 82 ? 1.145 -3.186 -18.486 1.00 87.38 82 THR A N 1
ATOM 578 C CA . THR A 1 82 ? -0.032 -3.851 -19.071 1.00 87.38 82 THR A CA 1
ATOM 579 C C . THR A 1 82 ? -0.885 -2.925 -19.941 1.00 87.38 82 THR A C 1
ATOM 581 O O . THR A 1 82 ? -1.753 -3.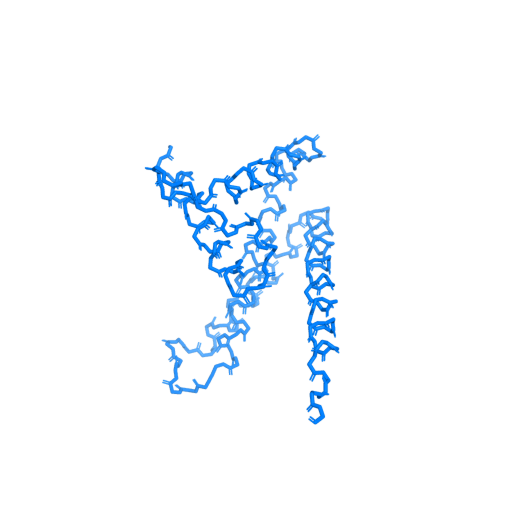410 -20.664 1.00 87.38 82 THR A O 1
ATOM 584 N N . GLN A 1 83 ? -0.622 -1.615 -19.923 1.00 88.12 83 GLN A N 1
ATOM 585 C CA . GLN A 1 83 ? -1.423 -0.627 -20.640 1.00 88.12 83 GLN A CA 1
ATOM 586 C C . GLN A 1 83 ? -1.277 -0.732 -22.179 1.00 88.12 83 GLN A C 1
ATOM 588 O O . GLN A 1 83 ? -0.155 -0.887 -22.688 1.00 88.12 83 GLN A O 1
ATOM 593 N N . PRO A 1 84 ? -2.382 -0.613 -22.948 1.00 84.62 84 PRO A N 1
ATOM 594 C CA . PRO A 1 84 ? -2.349 -0.580 -24.409 1.00 84.62 84 PRO A CA 1
ATOM 595 C C . PRO A 1 84 ? -1.493 0.569 -24.948 1.00 84.62 84 PRO A C 1
ATOM 597 O O . PRO A 1 84 ? -1.408 1.641 -24.354 1.00 84.62 84 PRO A O 1
ATOM 600 N N . ALA A 1 85 ? -0.885 0.376 -26.122 1.00 78.75 85 ALA A N 1
ATOM 601 C CA . ALA A 1 85 ? 0.026 1.366 -26.704 1.00 78.75 85 ALA A CA 1
ATOM 602 C C . ALA A 1 85 ? -0.624 2.737 -26.970 1.00 78.75 85 ALA A C 1
ATOM 604 O O . ALA A 1 85 ? 0.083 3.738 -26.929 1.00 78.75 85 ALA A O 1
ATOM 605 N N . ALA A 1 86 ? -1.939 2.776 -27.207 1.00 81.00 86 ALA A N 1
ATOM 606 C CA . ALA A 1 86 ? -2.687 3.996 -27.506 1.00 81.00 86 ALA A CA 1
ATOM 607 C C . ALA A 1 86 ? -2.820 4.956 -26.309 1.00 81.00 86 ALA A C 1
ATOM 609 O O . ALA A 1 86 ? -2.928 6.160 -26.504 1.00 81.00 86 ALA A O 1
ATOM 610 N N . GLU A 1 87 ? -2.782 4.444 -25.079 1.00 83.00 87 GLU A N 1
ATOM 611 C CA . GLU A 1 87 ? -2.966 5.242 -23.855 1.00 83.00 87 GLU A CA 1
ATOM 612 C C . GLU A 1 87 ? -1.646 5.469 -23.101 1.00 83.00 87 GLU A C 1
ATOM 614 O O . GLU A 1 87 ? -1.603 6.054 -22.017 1.00 83.00 87 GLU A O 1
ATOM 619 N N . ARG A 1 88 ? -0.543 4.964 -23.657 1.00 79.06 88 ARG A N 1
ATOM 620 C CA . ARG A 1 88 ? 0.727 4.860 -22.956 1.00 79.06 88 ARG A CA 1
ATOM 621 C C . ARG A 1 88 ? 1.516 6.169 -23.044 1.00 79.06 88 ARG A C 1
ATOM 623 O O . ARG A 1 88 ? 2.082 6.488 -24.085 1.00 79.06 88 ARG A O 1
ATOM 630 N N . LEU A 1 89 ? 1.631 6.874 -21.919 1.00 80.94 89 LEU A N 1
ATOM 631 C CA . LEU A 1 89 ? 2.385 8.134 -21.809 1.00 80.94 89 LEU A CA 1
ATOM 632 C C . LEU A 1 89 ? 3.912 7.944 -21.734 1.00 80.94 89 LEU A C 1
ATOM 634 O O . LEU A 1 89 ? 4.664 8.853 -22.073 1.00 80.94 89 LEU A O 1
ATOM 638 N N . VAL A 1 90 ? 4.381 6.775 -21.282 1.00 81.19 90 VAL A N 1
ATOM 639 C CA . VAL A 1 90 ? 5.807 6.482 -21.038 1.00 81.19 90 VAL A CA 1
ATOM 640 C C . VAL A 1 90 ? 6.242 5.159 -21.683 1.00 81.19 90 VAL A C 1
ATOM 642 O O . VAL A 1 90 ? 5.437 4.241 -21.835 1.00 81.19 90 VAL A O 1
ATOM 645 N N . PRO A 1 91 ? 7.508 4.997 -22.098 1.00 84.19 91 PRO A N 1
ATOM 646 C CA . PRO A 1 91 ? 7.960 3.754 -22.717 1.00 84.19 91 PRO A CA 1
ATOM 647 C C . PRO A 1 91 ? 8.040 2.593 -21.704 1.00 84.19 91 PRO A C 1
ATOM 649 O O . PRO A 1 91 ? 8.434 2.779 -20.555 1.00 84.19 91 PRO A O 1
ATOM 652 N N . ARG A 1 92 ? 7.731 1.361 -22.145 1.00 85.69 92 ARG A N 1
ATOM 653 C CA . ARG A 1 92 ? 7.646 0.165 -21.270 1.00 85.69 92 ARG A CA 1
ATOM 654 C C . ARG A 1 92 ? 8.948 -0.163 -20.537 1.00 85.69 92 ARG A C 1
ATOM 656 O O . ARG A 1 92 ? 8.899 -0.683 -19.427 1.00 85.69 92 ARG A O 1
ATOM 663 N N . TRP A 1 93 ? 10.099 0.117 -21.149 1.00 88.00 93 TRP A N 1
ATOM 664 C CA . TRP A 1 93 ? 11.403 -0.145 -20.531 1.00 88.00 93 TRP A CA 1
ATOM 665 C C . TRP A 1 93 ? 11.604 0.690 -19.260 1.00 88.00 93 TRP A C 1
ATOM 667 O O . TRP A 1 93 ? 12.186 0.199 -18.297 1.00 88.00 93 TRP A O 1
ATOM 677 N N . LEU A 1 94 ? 11.062 1.914 -19.225 1.00 90.00 94 LEU A N 1
ATOM 678 C CA . LEU A 1 94 ? 11.157 2.792 -18.064 1.00 90.00 94 LEU A CA 1
ATOM 679 C C . LEU A 1 94 ? 10.302 2.260 -16.910 1.00 90.00 94 LEU A C 1
ATOM 681 O O . LEU A 1 94 ? 10.761 2.232 -15.772 1.00 90.00 94 LEU A O 1
ATOM 685 N N . SER A 1 95 ? 9.098 1.761 -17.208 1.00 89.94 95 SER A N 1
ATOM 686 C CA . SER A 1 95 ? 8.245 1.109 -16.209 1.00 89.94 95 SER A CA 1
ATOM 687 C C . SER A 1 95 ? 8.870 -0.178 -15.665 1.00 89.94 95 SER A C 1
ATOM 689 O O . SER A 1 95 ? 8.802 -0.440 -14.467 1.00 89.94 95 SER A O 1
ATOM 691 N N . TRP A 1 96 ? 9.543 -0.962 -16.514 1.00 92.19 96 TRP A N 1
ATOM 692 C CA . TRP A 1 96 ? 10.326 -2.119 -16.068 1.00 92.19 96 TRP A CA 1
ATOM 693 C C . TRP A 1 96 ? 11.461 -1.717 -15.130 1.00 92.19 96 TRP A C 1
ATOM 695 O O . TRP A 1 96 ? 11.621 -2.319 -14.071 1.00 92.19 96 TRP A O 1
ATOM 705 N N . PHE A 1 97 ? 12.214 -0.677 -15.485 1.00 95.00 97 PHE A N 1
ATOM 706 C CA . PHE A 1 97 ? 13.292 -0.170 -14.644 1.00 95.00 97 PHE A CA 1
ATOM 707 C C . PHE A 1 97 ? 12.767 0.328 -13.290 1.00 95.00 97 PHE A C 1
ATOM 709 O O . PHE A 1 97 ? 13.323 -0.015 -12.249 1.00 95.00 97 PHE A O 1
ATOM 716 N N . GLY A 1 98 ? 11.649 1.061 -13.290 1.00 93.50 98 GLY A N 1
ATOM 717 C CA . GLY A 1 98 ? 10.972 1.507 -12.072 1.00 93.50 98 GLY A CA 1
ATOM 718 C C . GLY A 1 98 ? 10.501 0.346 -11.194 1.00 93.50 98 GLY A C 1
ATOM 719 O O . GLY A 1 98 ? 10.742 0.354 -9.987 1.00 93.50 98 GLY A O 1
ATOM 720 N N . ALA A 1 99 ? 9.894 -0.684 -11.791 1.00 93.12 99 ALA A N 1
ATOM 721 C CA . ALA A 1 99 ? 9.461 -1.883 -11.074 1.00 93.12 99 ALA A CA 1
ATOM 722 C C . ALA A 1 99 ? 10.644 -2.634 -10.440 1.00 93.12 99 ALA A C 1
ATOM 724 O O . ALA A 1 99 ? 10.598 -2.957 -9.254 1.00 93.12 99 ALA A O 1
ATOM 725 N N . ILE A 1 100 ? 11.723 -2.855 -11.199 1.00 95.00 100 ILE A N 1
ATOM 726 C CA . ILE A 1 100 ? 12.945 -3.502 -10.697 1.00 95.00 100 ILE A CA 1
ATOM 727 C C . ILE A 1 100 ? 13.550 -2.674 -9.561 1.00 95.00 100 ILE A C 1
ATOM 729 O O . ILE A 1 100 ? 13.872 -3.225 -8.513 1.00 95.00 100 ILE A O 1
ATOM 733 N N . GLY A 1 101 ? 13.636 -1.351 -9.726 1.00 95.44 101 GLY A N 1
ATOM 734 C CA . GLY A 1 101 ? 14.114 -0.444 -8.686 1.00 95.44 101 GLY A CA 1
ATOM 735 C C . GLY A 1 101 ? 13.297 -0.545 -7.397 1.00 95.44 101 GLY A C 1
ATOM 736 O O . GLY A 1 101 ? 13.875 -0.627 -6.316 1.00 95.44 101 GLY A O 1
ATOM 737 N N . CYS A 1 102 ? 11.966 -0.627 -7.498 1.00 95.00 102 CYS A N 1
ATOM 738 C CA . CYS A 1 102 ? 11.107 -0.821 -6.329 1.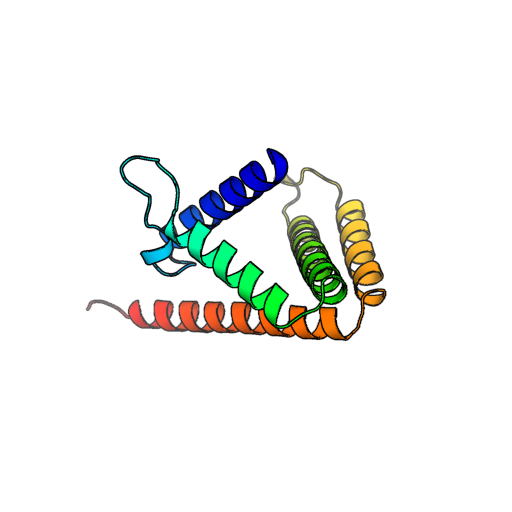00 95.00 102 CYS A CA 1
ATOM 739 C C . CYS A 1 102 ? 11.422 -2.137 -5.606 1.00 95.00 102 CYS A C 1
ATOM 741 O O . CYS A 1 102 ? 11.574 -2.137 -4.387 1.00 95.00 102 CYS A O 1
ATOM 743 N N . VAL A 1 103 ? 11.566 -3.243 -6.345 1.00 94.12 103 VAL A N 1
ATOM 744 C CA . VAL A 1 103 ? 11.884 -4.562 -5.770 1.00 94.12 103 VAL A CA 1
ATOM 745 C C . VAL A 1 103 ? 13.256 -4.559 -5.100 1.00 94.12 103 VAL A C 1
ATOM 747 O O . VAL A 1 103 ? 13.378 -5.008 -3.963 1.00 94.12 103 VAL A O 1
ATOM 750 N N . VAL A 1 104 ? 14.275 -4.013 -5.766 1.00 96.00 104 VAL A N 1
ATOM 751 C CA . VAL A 1 104 ? 15.632 -3.910 -5.211 1.00 96.00 104 VAL A CA 1
ATOM 752 C C . VAL A 1 104 ? 15.621 -3.104 -3.916 1.00 96.00 104 VAL A C 1
ATOM 754 O O . VAL A 1 104 ? 16.173 -3.556 -2.917 1.00 96.00 104 VAL A O 1
ATOM 757 N N . LEU A 1 105 ? 14.946 -1.951 -3.897 1.00 93.12 105 LEU A N 1
ATOM 758 C CA . LEU A 1 105 ? 14.849 -1.129 -2.694 1.00 93.12 105 LEU A CA 1
ATOM 759 C C . LEU A 1 105 ? 14.109 -1.854 -1.569 1.00 93.12 105 LEU A C 1
ATOM 761 O O . LEU A 1 105 ? 14.586 -1.819 -0.440 1.00 93.12 105 LEU A O 1
ATOM 765 N N . VAL A 1 106 ? 13.017 -2.573 -1.852 1.00 91.88 106 VAL A N 1
ATOM 766 C CA . VAL A 1 106 ? 12.302 -3.365 -0.833 1.00 91.88 106 VAL A CA 1
ATOM 767 C C . VAL A 1 106 ? 13.223 -4.372 -0.144 1.00 91.88 106 VAL A C 1
ATOM 769 O O . VAL A 1 106 ? 13.142 -4.514 1.070 1.00 91.88 106 VAL A O 1
ATOM 772 N N . VAL A 1 107 ? 14.135 -5.023 -0.870 1.00 91.25 107 VAL A N 1
ATOM 773 C CA . VAL A 1 107 ? 15.083 -5.991 -0.281 1.00 91.25 107 VAL A CA 1
ATOM 774 C C . VAL A 1 107 ? 16.069 -5.326 0.691 1.00 91.25 107 VAL A C 1
ATOM 776 O O . VAL A 1 107 ? 16.592 -5.988 1.583 1.00 91.25 107 VAL A O 1
ATOM 779 N N . THR A 1 108 ? 16.294 -4.014 0.574 1.00 91.31 108 THR A N 1
ATOM 780 C CA . THR A 1 108 ? 17.151 -3.256 1.505 1.00 91.31 108 THR A CA 1
ATOM 781 C C . THR A 1 108 ? 16.444 -2.846 2.803 1.00 91.31 108 THR A C 1
ATOM 783 O O . THR A 1 108 ? 17.102 -2.374 3.732 1.00 91.31 108 THR A O 1
ATOM 786 N N . LEU A 1 109 ? 15.117 -3.004 2.894 1.00 87.75 109 LEU A N 1
ATOM 787 C CA . LEU A 1 109 ? 14.347 -2.614 4.076 1.00 87.75 109 LEU A CA 1
ATOM 788 C C . LEU A 1 109 ? 14.461 -3.648 5.214 1.00 87.75 109 LEU A C 1
ATOM 790 O O . LEU A 1 109 ? 14.665 -4.838 4.970 1.00 87.75 109 LEU A O 1
ATOM 794 N N . PRO A 1 110 ? 14.248 -3.231 6.479 1.00 86.81 110 PRO A N 1
ATOM 795 C CA . PRO A 1 110 ? 14.155 -4.157 7.604 1.00 86.81 110 PRO A CA 1
ATOM 796 C C . PRO A 1 110 ? 13.059 -5.209 7.389 1.00 86.81 110 PRO A C 1
ATOM 798 O O . PRO A 1 110 ? 11.921 -4.866 7.059 1.00 86.81 110 PRO A O 1
ATOM 801 N N . ILE A 1 111 ? 13.366 -6.480 7.669 1.00 88.81 111 ILE A N 1
ATOM 802 C CA . ILE A 1 111 ? 12.431 -7.612 7.505 1.00 88.81 111 ILE A CA 1
ATOM 803 C C . ILE A 1 111 ? 11.118 -7.375 8.261 1.00 88.81 111 ILE A C 1
ATOM 805 O O . ILE A 1 111 ? 10.049 -7.709 7.761 1.00 88.81 111 ILE A O 1
ATOM 809 N N . THR A 1 112 ? 11.178 -6.742 9.435 1.00 86.56 112 THR A N 1
ATOM 810 C CA . THR A 1 112 ? 9.990 -6.387 10.227 1.00 86.56 112 THR A CA 1
ATOM 811 C C . THR A 1 112 ? 9.041 -5.456 9.471 1.00 86.56 112 THR A C 1
ATOM 813 O O . THR A 1 112 ? 7.829 -5.649 9.516 1.00 86.56 112 THR A O 1
ATOM 816 N N . SER A 1 113 ? 9.578 -4.486 8.725 1.00 87.12 113 SER A N 1
ATOM 817 C CA . SER A 1 113 ? 8.789 -3.557 7.907 1.00 87.12 113 SER A CA 1
ATOM 818 C C . SER A 1 113 ? 8.163 -4.253 6.701 1.00 87.12 113 SER A C 1
ATOM 820 O O . SER A 1 113 ? 6.999 -4.007 6.392 1.00 87.12 113 SER A O 1
ATOM 822 N N . ILE A 1 114 ? 8.912 -5.155 6.058 1.00 89.31 114 ILE A N 1
ATOM 823 C CA . ILE A 1 114 ? 8.421 -5.960 4.932 1.00 89.31 114 ILE A CA 1
ATOM 824 C C . ILE A 1 114 ? 7.295 -6.883 5.404 1.00 89.31 114 ILE A C 1
ATOM 826 O O . ILE A 1 114 ? 6.220 -6.885 4.814 1.00 89.31 114 ILE A O 1
ATOM 830 N N . ALA A 1 115 ? 7.506 -7.629 6.491 1.00 89.69 115 ALA A N 1
ATOM 831 C CA . ALA A 1 115 ? 6.520 -8.559 7.032 1.00 89.69 115 ALA A CA 1
ATOM 832 C C . ALA A 1 115 ? 5.227 -7.842 7.448 1.00 89.69 115 ALA A C 1
ATOM 834 O O . ALA A 1 115 ? 4.139 -8.274 7.068 1.00 89.69 115 ALA A O 1
ATOM 835 N N . ALA A 1 116 ? 5.336 -6.717 8.164 1.00 87.38 116 ALA A N 1
ATOM 836 C CA . ALA A 1 116 ? 4.181 -5.904 8.536 1.00 87.38 116 ALA A CA 1
ATOM 837 C C . ALA A 1 116 ? 3.442 -5.362 7.301 1.00 87.38 116 ALA A C 1
ATOM 839 O O . ALA A 1 116 ? 2.218 -5.452 7.216 1.00 87.38 116 ALA A O 1
ATOM 840 N N . GLY A 1 117 ? 4.183 -4.845 6.318 1.00 87.62 117 GLY A N 1
ATOM 841 C CA . GLY A 1 117 ? 3.628 -4.343 5.065 1.00 87.62 117 GLY A CA 1
ATOM 842 C C . GLY A 1 117 ? 2.885 -5.414 4.265 1.00 87.62 117 GLY A C 1
ATOM 843 O O . GLY A 1 117 ? 1.751 -5.194 3.838 1.00 87.62 117 GLY A O 1
ATOM 844 N N . VAL A 1 118 ? 3.488 -6.596 4.112 1.00 91.06 118 VAL A N 1
ATOM 845 C CA . VAL A 1 118 ? 2.877 -7.751 3.440 1.00 91.06 118 VAL A CA 1
ATOM 846 C C . VAL A 1 118 ? 1.634 -8.225 4.190 1.00 91.06 118 VAL A C 1
ATOM 848 O O . VAL A 1 118 ? 0.620 -8.490 3.550 1.00 91.06 118 VAL A O 1
ATOM 851 N N . ALA A 1 119 ? 1.671 -8.286 5.524 1.00 90.75 119 ALA A N 1
ATOM 852 C CA . ALA A 1 119 ? 0.515 -8.672 6.329 1.00 90.75 119 ALA A CA 1
ATOM 853 C C . ALA A 1 119 ? -0.663 -7.707 6.125 1.00 90.75 119 ALA A C 1
ATOM 855 O O . ALA A 1 119 ? -1.774 -8.145 5.828 1.00 90.75 119 ALA A O 1
ATOM 856 N N . VAL A 1 120 ? -0.421 -6.394 6.205 1.00 88.69 120 VAL A N 1
ATOM 857 C CA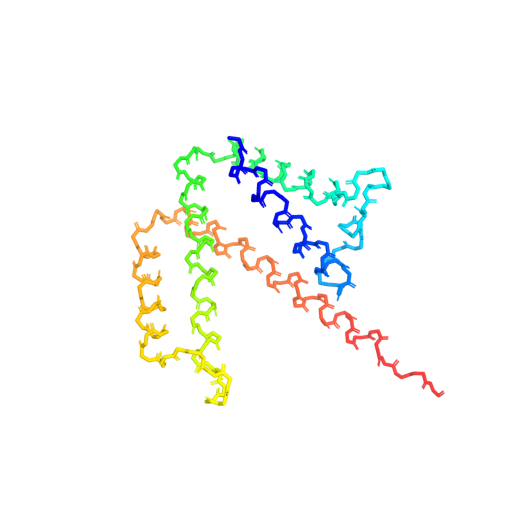 . VAL A 1 120 ? -1.457 -5.375 5.969 1.00 88.69 120 VAL A CA 1
ATOM 858 C C . VAL A 1 120 ? -2.002 -5.460 4.542 1.00 88.69 120 VAL A C 1
ATOM 860 O O . VAL A 1 120 ? -3.219 -5.423 4.346 1.00 88.69 120 VAL A O 1
ATOM 863 N N . PHE A 1 121 ? -1.131 -5.626 3.543 1.00 89.75 121 PHE A N 1
ATOM 864 C CA . PHE A 1 121 ? -1.550 -5.780 2.151 1.00 89.75 121 PHE A CA 1
ATOM 865 C C . PHE A 1 121 ? -2.403 -7.038 1.939 1.00 89.75 121 PHE A C 1
ATOM 867 O O . PHE A 1 121 ? -3.452 -6.968 1.299 1.00 89.75 121 PHE A O 1
ATOM 874 N N . ALA A 1 122 ? -1.999 -8.171 2.518 1.00 90.94 122 ALA A N 1
ATOM 875 C CA . ALA A 1 122 ? -2.735 -9.428 2.441 1.00 90.94 122 ALA A CA 1
ATOM 876 C C . ALA A 1 122 ? -4.120 -9.316 3.092 1.00 90.94 122 ALA A C 1
ATOM 878 O O . ALA A 1 122 ? -5.106 -9.756 2.502 1.00 90.94 122 ALA A O 1
ATOM 879 N N . VAL A 1 123 ? -4.221 -8.667 4.258 1.00 91.31 123 VAL A N 1
ATOM 880 C CA . VAL A 1 123 ? -5.509 -8.383 4.910 1.00 91.31 123 VAL A CA 1
ATOM 881 C C . VAL A 1 123 ? -6.391 -7.516 4.009 1.00 91.31 123 VAL A C 1
ATOM 883 O O . VAL A 1 123 ? -7.553 -7.855 3.788 1.00 91.31 123 VAL A O 1
ATOM 886 N N . GLY A 1 124 ? -5.850 -6.439 3.432 1.00 86.69 124 GLY A N 1
ATOM 887 C CA . GLY A 1 124 ? -6.589 -5.577 2.504 1.00 86.69 124 GLY A CA 1
ATOM 888 C C . GLY A 1 124 ? -7.091 -6.327 1.265 1.00 86.69 124 GLY A C 1
ATOM 889 O O . GLY A 1 124 ? -8.262 -6.210 0.896 1.00 86.69 124 GLY A O 1
ATOM 890 N N . ALA A 1 125 ? -6.236 -7.153 0.659 1.00 88.81 125 ALA A N 1
ATOM 891 C CA . ALA A 1 125 ? -6.583 -7.986 -0.489 1.00 88.81 125 ALA A CA 1
ATOM 892 C C . ALA A 1 125 ? -7.648 -9.039 -0.143 1.00 88.81 125 ALA A C 1
ATOM 894 O O . ALA A 1 125 ? -8.587 -9.233 -0.916 1.00 88.81 125 ALA A O 1
ATOM 895 N N . ALA A 1 126 ? -7.554 -9.671 1.030 1.00 89.69 126 ALA A N 1
ATOM 896 C CA . ALA A 1 126 ? -8.540 -10.635 1.510 1.00 89.69 126 ALA A CA 1
ATOM 897 C C . ALA A 1 126 ? -9.901 -9.973 1.759 1.00 89.69 126 ALA A C 1
ATOM 899 O O . ALA A 1 126 ? -10.917 -10.465 1.269 1.00 89.69 126 ALA A O 1
ATOM 900 N N . VAL A 1 127 ? -9.934 -8.824 2.446 1.00 87.19 127 VAL A N 1
ATOM 901 C CA . VAL A 1 127 ? -11.168 -8.053 2.667 1.00 87.19 127 VAL A CA 1
ATOM 902 C C . VAL A 1 127 ? -11.805 -7.663 1.335 1.00 87.19 127 VAL A C 1
ATOM 904 O O . VAL A 1 127 ? -13.013 -7.836 1.163 1.00 87.19 127 VAL A O 1
ATOM 907 N N . ARG A 1 128 ? -11.010 -7.187 0.368 1.00 83.62 128 ARG A N 1
ATOM 908 C CA . ARG A 1 128 ? -11.499 -6.863 -0.977 1.00 83.62 128 ARG A CA 1
ATOM 909 C C . ARG A 1 128 ? -12.042 -8.096 -1.700 1.00 83.62 128 ARG A C 1
ATOM 911 O O . ARG A 1 128 ? -13.144 -8.042 -2.237 1.00 83.62 128 ARG A O 1
ATOM 918 N N . GLY A 1 129 ? -11.312 -9.208 -1.682 1.00 86.25 129 GLY A N 1
ATOM 919 C CA . GLY A 1 129 ? -11.736 -10.467 -2.295 1.00 86.25 129 GLY A CA 1
ATOM 920 C C . GLY A 1 129 ? -13.056 -10.978 -1.717 1.00 86.25 129 GLY A C 1
ATOM 921 O O . GLY A 1 129 ? -13.978 -11.287 -2.469 1.00 86.25 129 GLY A O 1
ATOM 922 N N . ILE A 1 130 ? -13.192 -10.973 -0.388 1.00 86.38 130 ILE A N 1
ATOM 923 C CA . ILE A 1 130 ? -14.428 -11.355 0.309 1.00 86.38 130 ILE A CA 1
ATOM 924 C C . ILE A 1 130 ? -15.583 -10.436 -0.101 1.00 86.38 130 ILE A C 1
ATOM 926 O O . ILE A 1 130 ? -16.659 -10.928 -0.436 1.00 86.38 130 ILE A O 1
ATOM 930 N N . ARG A 1 131 ? -15.372 -9.114 -0.145 1.00 82.75 131 ARG A N 1
ATOM 931 C CA . ARG A 1 131 ? -16.403 -8.155 -0.578 1.00 82.75 131 ARG A CA 1
ATOM 932 C C . ARG A 1 131 ? -16.856 -8.383 -2.018 1.00 82.75 131 ARG A C 1
ATOM 934 O O . ARG A 1 131 ? -18.056 -8.371 -2.271 1.00 82.75 131 ARG A O 1
ATOM 941 N N . LEU A 1 132 ? -15.928 -8.633 -2.942 1.00 83.19 132 LEU A N 1
ATOM 942 C CA . LEU A 1 132 ? -16.257 -8.910 -4.343 1.00 83.19 132 LEU A CA 1
ATOM 943 C C . LEU A 1 132 ? -17.036 -10.225 -4.498 1.00 83.19 132 LEU A C 1
ATOM 945 O O . LEU A 1 132 ? -17.973 -10.298 -5.291 1.00 83.19 132 LEU A O 1
ATOM 949 N N . VAL A 1 133 ? -16.686 -11.256 -3.724 1.00 84.00 133 VAL A N 1
ATOM 950 C CA . VAL A 1 133 ? -17.402 -12.542 -3.728 1.00 84.00 133 VAL A CA 1
ATOM 951 C C . VAL A 1 133 ? -18.804 -12.403 -3.129 1.00 84.00 133 VAL A C 1
ATOM 953 O O . VAL A 1 133 ? -19.759 -12.935 -3.693 1.00 84.00 133 VAL A O 1
ATOM 956 N N . LEU A 1 134 ? -18.955 -11.667 -2.025 1.00 81.81 134 LEU A N 1
ATOM 957 C CA . LEU A 1 134 ? -20.258 -11.413 -1.402 1.00 81.81 134 LEU A CA 1
ATOM 958 C C . LEU A 1 134 ? -21.156 -10.541 -2.293 1.00 81.81 134 LEU A C 1
ATOM 960 O O . LEU A 1 134 ? -22.322 -10.876 -2.472 1.00 81.81 134 LEU A O 1
ATOM 964 N N . GLY A 1 135 ? -20.614 -9.492 -2.921 1.00 70.75 135 GLY A N 1
ATOM 965 C CA . GLY A 1 135 ? -21.358 -8.639 -3.854 1.00 70.75 135 GLY A CA 1
ATOM 966 C C . GLY A 1 135 ? -21.839 -9.383 -5.103 1.00 70.75 135 GLY A C 1
ATOM 967 O O . GLY A 1 135 ? -22.957 -9.164 -5.556 1.00 70.75 135 GLY A O 1
ATOM 968 N N . ARG A 1 136 ? -21.047 -10.336 -5.616 1.00 67.88 136 ARG A N 1
ATOM 969 C CA . ARG A 1 136 ? -21.459 -11.227 -6.716 1.00 67.88 136 ARG A CA 1
ATOM 970 C C . ARG A 1 136 ? -22.600 -12.173 -6.337 1.00 67.88 136 ARG A C 1
ATOM 972 O O . ARG A 1 136 ? -23.401 -12.515 -7.198 1.00 67.88 136 ARG A O 1
ATOM 979 N N . ARG A 1 137 ? -22.689 -12.591 -5.069 1.00 60.16 137 ARG A N 1
ATOM 980 C CA . ARG A 1 137 ? -23.775 -13.458 -4.575 1.00 60.16 137 ARG A CA 1
ATOM 981 C C . ARG A 1 137 ? -25.104 -12.722 -4.405 1.00 60.16 137 ARG A C 1
ATOM 983 O O . ARG A 1 137 ? -26.143 -13.358 -4.502 1.00 60.16 137 ARG A O 1
ATOM 990 N N . SER A 1 138 ? -25.078 -11.408 -4.193 1.00 59.09 138 SER A N 1
ATOM 991 C CA . SER A 1 138 ? -26.287 -10.575 -4.118 1.00 59.09 138 SER A CA 1
ATOM 992 C C . SER A 1 138 ? -26.866 -10.188 -5.487 1.00 59.09 138 SER A C 1
ATOM 994 O O . SER A 1 138 ? -27.897 -9.534 -5.521 1.00 59.09 138 SER A O 1
ATOM 996 N N . GLY A 1 139 ? -26.217 -10.572 -6.595 1.00 51.75 139 GLY A N 1
ATOM 997 C CA . GLY A 1 139 ? -26.685 -10.337 -7.969 1.00 51.75 139 GLY A CA 1
ATOM 998 C C . GLY A 1 139 ? -27.244 -11.582 -8.673 1.00 51.75 139 GLY A C 1
ATOM 999 O O . GLY A 1 139 ? -27.200 -11.639 -9.898 1.00 51.75 139 GLY A O 1
ATOM 1000 N N . ALA A 1 140 ? -27.690 -12.601 -7.928 1.00 46.94 140 ALA A N 1
ATOM 1001 C CA . ALA A 1 140 ? -28.446 -13.724 -8.493 1.00 46.94 140 ALA A CA 1
ATOM 1002 C C . ALA A 1 140 ? -29.909 -13.291 -8.762 1.00 46.94 140 ALA A C 1
ATOM 1004 O O . ALA A 1 140 ? -30.413 -12.450 -8.021 1.00 46.94 140 ALA A O 1
ATOM 1005 N N . PRO A 1 141 ? -30.539 -13.800 -9.835 1.00 47.94 141 PRO A N 1
ATOM 1006 C CA . PRO A 1 141 ? -31.518 -13.076 -10.650 1.00 47.94 141 PRO A CA 1
ATOM 1007 C C . PRO A 1 141 ? -32.852 -12.824 -9.937 1.00 47.94 141 PRO A C 1
ATOM 1009 O O . PRO A 1 141 ? -33.361 -13.713 -9.265 1.00 47.94 141 PRO A O 1
ATOM 1012 N N . GLU A 1 142 ? -33.404 -11.617 -10.112 1.00 53.41 142 GLU A N 1
ATOM 1013 C CA . GLU A 1 142 ? -34.849 -11.392 -9.999 1.00 53.41 142 GLU A CA 1
ATOM 1014 C C . GLU A 1 142 ? -35.518 -12.131 -11.166 1.00 53.41 142 GLU A C 1
ATOM 1016 O O . GLU A 1 142 ? -35.121 -11.957 -12.323 1.00 53.41 142 GLU A O 1
ATOM 1021 N N . ASP A 1 143 ? -36.447 -13.011 -10.801 1.00 43.28 143 ASP A N 1
ATOM 1022 C CA . ASP A 1 143 ? -37.214 -13.920 -11.657 1.00 43.28 143 ASP A CA 1
ATOM 1023 C C . ASP A 1 143 ? -38.113 -13.195 -12.677 1.00 43.28 143 ASP A C 1
ATOM 1025 O O . ASP A 1 143 ? -38.666 -12.119 -12.340 1.00 43.28 143 ASP A O 1
#

Mean predicted aligned error: 8.19 Å

Secondary structure (DSSP, 8-state):
-HHHHHHHHHHHHHHHHHHHTTSS-GGGG---TTT---HHHHHHHHHHHHHHHHHS-HHHHHHHHHHHHHHHHHHHHHHHHHS-GGG-SS-HHHHHHHHHHHHHHHHTS-HHHHHHHHHHHHHHHHHHHHHHHHHHHTTSPP-

Nearest PDB structures (foldseek):
  3ob6-assembly1_A  TM=6.887E-01  e=4.394E-01  Escherichia coli

Foldseek 3Di:
DVVVVVVLQVQLVVQLVCCVVVVDPVLQVDADPPPRTSVVSSVVVVVVVVVCVVVDPPLLVVLLVLLVVLVVLLVVLVVLLVDDPVPRPDDNVVSVVSNVVSVVVNVVGDPSSVVVNVVVVVVSVVVSVVVVVVVVVVPDDDD